Protein AF-A0A935MGS3-F1 (afdb_monomer)

pLDDT: mean 82.82, std 12.36, range [42.5, 95.94]

Foldseek 3Di:
DCLVLQVVADPVLLVQQQQQWDDDPPNCVVQVVDPQLQVVLNPTDRRDRRPPDHDDHVSSVSVVLVVVCVVVVDHPVVCCVPPPVVVVD

Mean predicted aligned error: 6.48 Å

Radius of gyration: 14.23 Å; Cα contacts (8 Å, |Δi|>4): 101; chains: 1; bounding box: 26×37×35 Å

Structure (mmCIF, N/CA/C/O backbone):
data_AF-A0A935MGS3-F1
#
_entry.id   AF-A0A935MGS3-F1
#
loop_
_atom_site.group_PDB
_atom_site.id
_atom_site.type_symbol
_atom_site.label_atom_id
_atom_site.label_alt_id
_atom_site.label_comp_id
_atom_site.label_asym_id
_atom_site.label_entity_id
_atom_site.label_seq_id
_atom_site.pdbx_PDB_ins_code
_atom_site.Cartn_x
_atom_site.Cartn_y
_atom_site.Cartn_z
_atom_site.occupancy
_atom_site.B_iso_or_equiv
_atom_site.auth_seq_id
_atom_site.auth_comp_id
_atom_site.auth_asym_id
_atom_site.auth_atom_id
_atom_site.pdbx_PDB_model_num
ATOM 1 N N . MET A 1 1 ? -0.624 -13.389 13.688 1.00 55.31 1 MET A N 1
ATOM 2 C CA . MET A 1 1 ? -0.152 -12.783 12.420 1.00 55.31 1 MET A CA 1
ATOM 3 C C . MET A 1 1 ? -1.184 -11.757 11.957 1.00 55.31 1 MET A C 1
ATOM 5 O O . MET A 1 1 ? -2.354 -12.106 11.884 1.00 55.31 1 MET A O 1
ATOM 9 N N . LYS A 1 2 ? -0.800 -10.501 11.682 1.00 76.62 2 LYS A N 1
ATOM 10 C CA . LYS A 1 2 ? -1.743 -9.421 11.298 1.00 76.62 2 LYS A CA 1
ATOM 11 C C . LYS A 1 2 ? -2.153 -9.451 9.815 1.00 76.62 2 LYS A C 1
ATOM 13 O O . LYS A 1 2 ? -2.922 -8.611 9.371 1.00 76.62 2 LYS A O 1
ATOM 18 N N . GLN A 1 3 ? -1.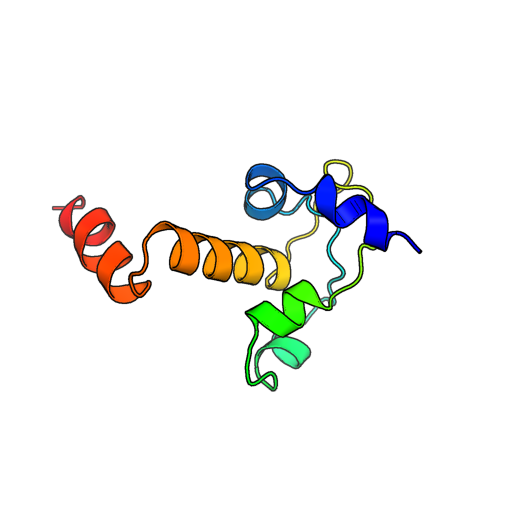694 -10.445 9.050 1.00 78.81 3 GLN A N 1
ATOM 19 C CA . GLN A 1 3 ? -1.957 -10.579 7.610 1.00 78.81 3 GLN A CA 1
ATOM 20 C C . GLN A 1 3 ? -3.450 -10.580 7.237 1.00 78.81 3 GLN A C 1
ATOM 22 O O . GLN A 1 3 ? -3.823 -10.046 6.196 1.00 78.81 3 GLN A O 1
ATOM 27 N N . GLY A 1 4 ? -4.323 -11.090 8.113 1.00 81.44 4 GLY A N 1
ATOM 28 C CA . GLY A 1 4 ? -5.777 -11.044 7.914 1.00 81.44 4 GLY A CA 1
ATOM 29 C C . GLY A 1 4 ? -6.368 -9.628 7.846 1.00 81.44 4 GLY A C 1
ATOM 30 O O . GLY A 1 4 ? -7.480 -9.471 7.351 1.00 81.44 4 GLY A O 1
ATOM 31 N N . GLN A 1 5 ? -5.630 -8.602 8.289 1.00 86.94 5 GLN A N 1
ATOM 32 C CA . GLN A 1 5 ? -6.038 -7.193 8.235 1.00 86.94 5 GLN A CA 1
ATOM 33 C C . GLN A 1 5 ? -5.814 -6.555 6.859 1.00 86.94 5 GLN A C 1
ATOM 35 O O . GLN A 1 5 ? -6.293 -5.450 6.623 1.00 86.94 5 GLN A O 1
ATOM 40 N N . LYS A 1 6 ? -5.152 -7.239 5.912 1.00 87.88 6 LYS A N 1
ATOM 41 C CA . LYS A 1 6 ? -4.989 -6.731 4.537 1.00 87.88 6 LYS A CA 1
ATOM 42 C C . LYS A 1 6 ? -6.323 -6.395 3.868 1.00 87.88 6 LYS A C 1
ATOM 44 O O . LYS A 1 6 ? -6.397 -5.419 3.135 1.00 87.88 6 LYS A O 1
ATOM 49 N N . LYS A 1 7 ? -7.386 -7.143 4.183 1.00 89.88 7 LYS A N 1
ATOM 50 C CA . LYS A 1 7 ? -8.752 -6.886 3.690 1.00 89.88 7 LYS A CA 1
ATOM 51 C C . LYS A 1 7 ? -9.370 -5.574 4.197 1.00 89.88 7 LYS A C 1
ATOM 53 O O . LYS A 1 7 ? -10.352 -5.114 3.633 1.00 89.88 7 LYS A O 1
ATOM 58 N N . GLU A 1 8 ? -8.832 -5.003 5.276 1.00 92.19 8 GLU A N 1
ATOM 59 C CA . GLU A 1 8 ? -9.296 -3.741 5.875 1.00 92.19 8 GLU A CA 1
ATOM 60 C C . GLU A 1 8 ? -8.547 -2.525 5.295 1.00 92.19 8 GLU A C 1
ATOM 62 O O . GLU A 1 8 ? -8.891 -1.370 5.566 1.00 92.19 8 GLU A O 1
ATOM 67 N N . ILE A 1 9 ? -7.508 -2.760 4.487 1.00 91.56 9 ILE A N 1
ATOM 68 C CA . ILE A 1 9 ? -6.781 -1.697 3.799 1.00 91.56 9 ILE A CA 1
ATOM 69 C C . ILE A 1 9 ? -7.655 -1.172 2.662 1.00 91.56 9 ILE A C 1
ATOM 71 O O . ILE A 1 9 ? -8.160 -1.922 1.834 1.00 91.56 9 ILE A O 1
ATOM 75 N N . THR A 1 10 ? -7.810 0.148 2.619 1.00 93.06 10 THR A N 1
ATOM 76 C CA . THR A 1 10 ? -8.536 0.848 1.560 1.00 93.06 10 THR A CA 1
ATOM 77 C C . THR A 1 10 ? -7.560 1.682 0.740 1.00 93.06 10 THR A C 1
ATOM 79 O O . THR A 1 10 ? -6.471 2.016 1.213 1.00 93.06 10 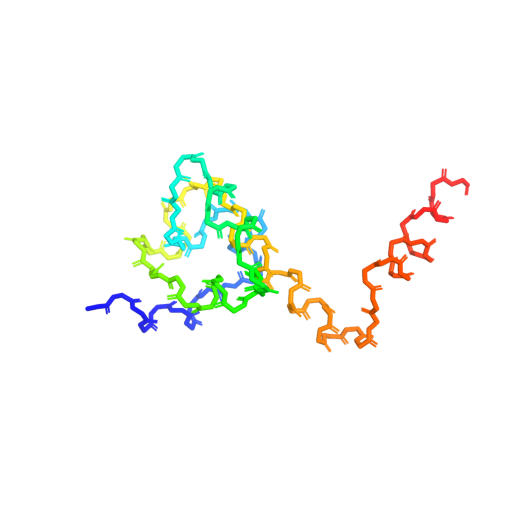THR A O 1
ATOM 82 N N . ILE A 1 11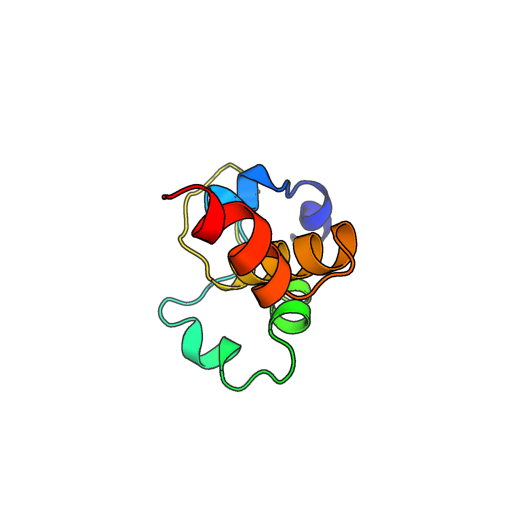 ? -7.979 2.114 -0.453 1.00 90.62 11 ILE A N 1
ATOM 83 C CA . ILE A 1 11 ? -7.212 3.064 -1.279 1.00 90.62 11 ILE A CA 1
ATOM 84 C C . ILE A 1 11 ? -6.877 4.337 -0.480 1.00 90.62 11 ILE A C 1
ATOM 86 O O . ILE A 1 11 ? -5.765 4.851 -0.564 1.00 90.62 11 ILE A O 1
ATOM 90 N N . ARG A 1 12 ? -7.797 4.809 0.375 1.00 92.94 12 ARG A N 1
ATOM 91 C CA . ARG A 1 12 ? -7.562 5.965 1.254 1.00 92.94 12 ARG A CA 1
ATOM 92 C C . ARG A 1 12 ? -6.427 5.717 2.249 1.00 92.94 12 ARG A C 1
ATOM 94 O O . ARG A 1 12 ? -5.623 6.615 2.466 1.00 92.94 12 ARG A O 1
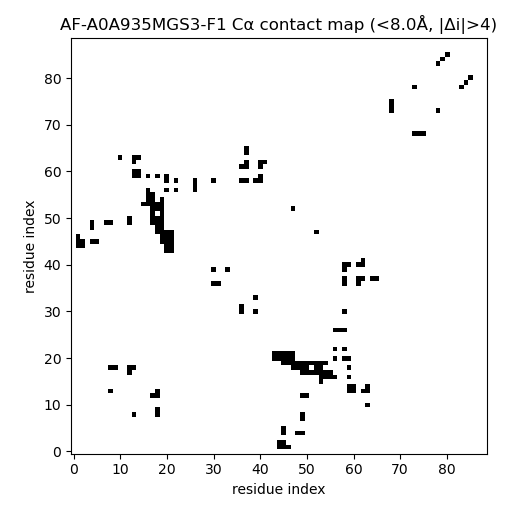ATOM 101 N N . HIS A 1 13 ? -6.337 4.519 2.826 1.00 94.56 13 HIS A N 1
ATOM 102 C CA . HIS A 1 13 ? -5.234 4.169 3.726 1.00 94.56 13 HIS A CA 1
ATOM 103 C C . HIS A 1 13 ? -3.879 4.155 3.005 1.00 94.56 13 HIS A C 1
ATOM 105 O O . HIS A 1 13 ? -2.879 4.562 3.593 1.00 94.56 13 HIS A O 1
ATOM 111 N N . LEU A 1 14 ? -3.838 3.724 1.738 1.00 92.31 14 LEU A N 1
ATOM 112 C CA . LEU A 1 14 ? -2.619 3.776 0.922 1.00 92.31 14 LEU A CA 1
ATOM 113 C C . LEU A 1 14 ? -2.202 5.226 0.644 1.00 92.31 14 LEU A C 1
ATOM 115 O O . LEU A 1 14 ? -1.065 5.591 0.932 1.00 92.31 14 LEU A O 1
ATOM 119 N N . MET A 1 15 ? -3.135 6.057 0.166 1.00 92.69 15 MET A N 1
ATOM 120 C CA . MET A 1 15 ? -2.868 7.462 -0.177 1.00 92.69 15 MET A CA 1
ATOM 121 C C . MET A 1 15 ? -2.505 8.324 1.038 1.00 92.69 15 MET A C 1
ATOM 123 O O . MET A 1 15 ? -1.697 9.237 0.921 1.00 92.69 15 MET A O 1
ATOM 127 N N . ASN A 1 16 ? -3.073 8.025 2.209 1.00 94.75 16 ASN A N 1
ATOM 128 C CA . ASN A 1 16 ? -2.788 8.760 3.442 1.00 94.75 16 ASN A CA 1
ATOM 129 C C . ASN A 1 16 ? -1.604 8.184 4.227 1.00 94.75 16 ASN A C 1
ATOM 131 O O . ASN A 1 16 ? -1.335 8.654 5.329 1.00 94.75 16 ASN A O 1
ATOM 135 N N . HIS A 1 17 ? -0.924 7.155 3.710 1.00 93.81 17 HIS A N 1
ATOM 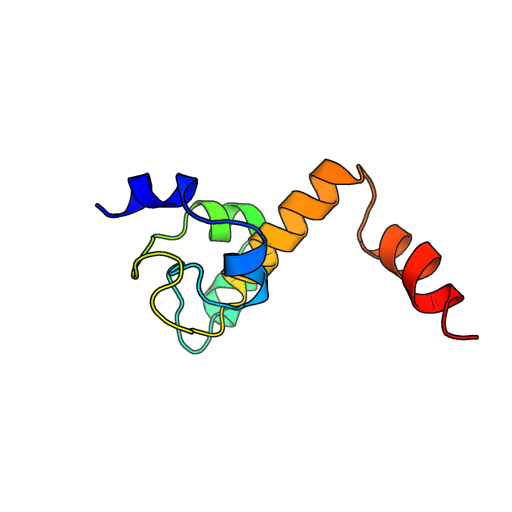136 C CA . HIS A 1 17 ? 0.160 6.466 4.410 1.00 93.81 17 HIS A CA 1
ATOM 137 C C . HIS A 1 17 ? -0.237 5.955 5.808 1.00 93.81 17 HIS A C 1
ATOM 139 O O . HIS A 1 17 ? 0.547 5.988 6.753 1.00 93.81 17 HIS A O 1
ATOM 145 N N . THR A 1 18 ? -1.471 5.468 5.948 1.00 95.94 18 THR A N 1
ATOM 146 C CA . THR A 1 18 ? -2.005 4.885 7.191 1.00 95.94 18 THR A CA 1
ATOM 147 C C . THR A 1 18 ? -2.348 3.405 7.043 1.00 95.94 18 THR A C 1
ATOM 149 O O . THR A 1 18 ? -3.096 2.848 7.838 1.00 95.94 18 THR A O 1
ATOM 152 N N . SER A 1 19 ? -1.817 2.732 6.023 1.00 92.94 19 SER A N 1
ATOM 153 C CA . SER A 1 19 ? -2.121 1.326 5.725 1.00 92.94 19 SER A CA 1
ATOM 154 C C . SER A 1 19 ? -1.557 0.323 6.729 1.00 92.94 19 SER A C 1
ATOM 156 O O . SER A 1 19 ? -2.030 -0.808 6.768 1.00 92.94 19 SER A O 1
ATOM 158 N N . GLY A 1 20 ? -0.548 0.712 7.514 1.00 91.94 20 GLY A N 1
ATOM 159 C CA . GLY A 1 20 ? 0.134 -0.186 8.446 1.00 91.94 20 GLY A CA 1
ATOM 160 C C . GLY A 1 20 ? 0.968 -1.275 7.767 1.00 91.94 20 GLY A C 1
ATOM 161 O O . GLY A 1 20 ? 1.364 -2.235 8.423 1.00 91.94 20 GLY A O 1
ATOM 162 N N . VAL A 1 21 ? 1.233 -1.145 6.460 1.00 92.25 21 VAL A N 1
ATOM 163 C CA . VAL A 1 21 ? 2.162 -2.018 5.731 1.00 92.25 21 VAL A CA 1
ATOM 164 C C . VAL A 1 21 ? 3.566 -1.831 6.298 1.00 92.25 21 VAL A C 1
ATOM 166 O O . VAL A 1 21 ? 4.000 -0.700 6.527 1.00 92.25 21 VAL A O 1
ATOM 169 N N . GLN A 1 22 ? 4.277 -2.940 6.486 1.00 91.44 22 GLN A N 1
ATOM 170 C CA . GLN A 1 22 ? 5.650 -2.961 6.965 1.00 91.44 22 GLN A CA 1
ATOM 171 C C . GLN A 1 22 ? 6.527 -2.052 6.103 1.00 91.44 22 GLN A C 1
ATOM 173 O O . GLN A 1 22 ? 6.506 -2.104 4.868 1.00 91.44 22 GLN A O 1
ATOM 178 N N . ASN A 1 23 ? 7.305 -1.214 6.777 1.00 87.44 23 ASN A N 1
ATOM 179 C CA . ASN A 1 23 ? 8.268 -0.337 6.144 1.00 87.44 23 ASN A CA 1
ATOM 180 C C . ASN A 1 23 ? 9.576 -0.318 6.930 1.00 87.44 23 ASN A C 1
ATOM 182 O O . ASN A 1 23 ? 9.578 -0.469 8.152 1.00 87.44 23 ASN A O 1
ATOM 186 N N . ILE A 1 24 ? 10.667 -0.067 6.218 1.00 84.56 24 ILE A N 1
ATOM 187 C CA . ILE A 1 24 ? 11.960 0.295 6.796 1.00 84.56 24 ILE A CA 1
ATOM 188 C C . ILE A 1 24 ? 12.290 1.748 6.414 1.00 84.56 24 ILE A C 1
ATOM 190 O O . ILE A 1 24 ? 11.797 2.225 5.389 1.00 84.56 24 ILE A O 1
ATOM 194 N N . PRO A 1 25 ? 13.136 2.457 7.185 1.00 77.19 25 PRO A N 1
ATOM 195 C CA . PRO A 1 25 ? 13.452 3.864 6.925 1.00 77.19 25 PRO A CA 1
ATOM 196 C C . PRO A 1 25 ? 13.996 4.144 5.516 1.00 77.19 25 PRO A C 1
ATOM 198 O O . PRO A 1 25 ? 13.670 5.171 4.929 1.00 77.19 25 PRO A O 1
ATOM 201 N N . LEU A 1 26 ? 14.781 3.218 4.953 1.00 81.56 26 LEU A N 1
ATOM 202 C CA . LEU A 1 26 ? 15.334 3.321 3.601 1.00 81.56 26 LEU A CA 1
ATOM 203 C C . LEU A 1 26 ? 14.722 2.262 2.673 1.00 81.56 26 LEU A C 1
ATOM 205 O O . LEU A 1 26 ? 15.409 1.365 2.202 1.00 81.56 26 LEU A O 1
ATOM 209 N N . THR A 1 27 ? 13.419 2.343 2.399 1.00 81.00 27 THR A N 1
ATOM 210 C CA . THR A 1 27 ? 12.682 1.334 1.607 1.00 81.00 27 THR A CA 1
ATOM 211 C C . THR A 1 27 ? 13.290 1.041 0.227 1.00 81.00 27 THR A C 1
ATOM 213 O O . THR A 1 27 ? 13.030 -0.011 -0.356 1.00 81.00 27 THR A O 1
ATOM 216 N N . THR A 1 28 ? 14.108 1.949 -0.315 1.00 82.50 28 THR A N 1
ATOM 217 C CA . THR A 1 28 ? 14.824 1.764 -1.586 1.00 82.50 28 THR A CA 1
ATOM 218 C C . THR A 1 28 ? 15.706 0.517 -1.596 1.00 82.50 28 THR A C 1
ATOM 220 O O . THR A 1 28 ? 15.812 -0.111 -2.648 1.00 82.50 28 THR A O 1
ATOM 223 N N . VAL A 1 29 ? 16.266 0.106 -0.448 1.00 85.88 29 VAL A N 1
ATOM 224 C CA . VAL A 1 29 ? 17.102 -1.109 -0.376 1.00 85.88 29 VAL A CA 1
ATOM 225 C C . VAL A 1 29 ? 16.309 -2.388 -0.624 1.00 85.88 29 VAL A C 1
ATOM 227 O O . VAL A 1 29 ? 16.887 -3.384 -1.033 1.00 85.88 29 VAL A O 1
ATOM 230 N N . GLU A 1 30 ? 14.993 -2.371 -0.410 1.00 84.62 30 GLU A N 1
ATOM 231 C CA . GLU A 1 30 ? 14.117 -3.500 -0.732 1.00 84.62 30 GLU A CA 1
ATOM 232 C C . GLU A 1 30 ? 13.493 -3.344 -2.124 1.00 84.62 30 GLU A C 1
ATOM 234 O O . GLU A 1 30 ? 13.341 -4.323 -2.851 1.00 84.62 30 GLU A O 1
ATOM 239 N N . ILE A 1 31 ? 13.119 -2.117 -2.505 1.00 86.81 31 ILE A N 1
ATOM 240 C CA . ILE A 1 31 ? 12.386 -1.856 -3.752 1.00 86.81 31 ILE A CA 1
ATOM 241 C C . ILE A 1 31 ? 13.282 -2.017 -4.981 1.00 86.81 31 ILE A C 1
ATOM 243 O O . ILE A 1 31 ? 12.865 -2.672 -5.931 1.00 86.81 31 ILE A O 1
ATOM 247 N N . TYR A 1 32 ? 14.482 -1.429 -4.991 1.00 86.88 32 TYR A N 1
ATOM 248 C CA . TYR A 1 32 ? 15.323 -1.400 -6.196 1.00 86.88 32 TYR A CA 1
ATOM 249 C C . TYR A 1 32 ? 15.897 -2.761 -6.599 1.00 86.88 32 TYR A C 1
ATOM 251 O O . TYR A 1 32 ? 15.960 -3.023 -7.799 1.00 86.88 32 TYR A O 1
ATOM 259 N N . PRO A 1 33 ? 16.268 -3.655 -5.664 1.00 89.38 33 PRO A N 1
ATOM 260 C CA . PRO A 1 33 ? 16.663 -5.013 -6.029 1.00 89.38 33 PRO A CA 1
ATOM 261 C C . PRO A 1 33 ? 15.484 -5.900 -6.444 1.00 89.38 33 PRO A C 1
ATOM 263 O O . PRO A 1 33 ? 15.700 -6.976 -6.999 1.00 89.38 33 PRO A O 1
ATOM 266 N N . SER A 1 34 ? 14.241 -5.497 -6.151 1.00 87.69 34 SER A N 1
ATOM 267 C CA . SER A 1 34 ? 13.077 -6.315 -6.471 1.00 87.69 34 SER A CA 1
ATOM 268 C C . SER A 1 34 ? 12.759 -6.260 -7.969 1.00 87.69 34 SER A C 1
ATOM 270 O O . SER A 1 34 ? 12.537 -5.173 -8.506 1.00 87.69 34 SER A O 1
ATOM 272 N N . PRO A 1 35 ? 12.623 -7.415 -8.647 1.00 88.31 35 PRO A N 1
ATOM 273 C CA . PRO A 1 35 ? 12.181 -7.453 -10.040 1.00 88.31 35 PRO A CA 1
ATOM 274 C C . PRO A 1 35 ? 10.709 -7.036 -10.199 1.00 88.31 35 PRO A C 1
ATOM 276 O O . PRO A 1 35 ? 10.287 -6.653 -11.288 1.00 88.31 35 PRO A O 1
ATOM 279 N N . ASP A 1 36 ? 9.916 -7.119 -9.123 1.00 88.25 36 ASP A N 1
ATOM 280 C CA . ASP A 1 36 ? 8.509 -6.720 -9.093 1.00 88.25 36 ASP A CA 1
ATOM 281 C C . ASP A 1 36 ? 8.174 -6.087 -7.734 1.00 88.25 36 ASP A C 1
ATOM 283 O O . ASP A 1 36 ? 7.951 -6.750 -6.714 1.00 88.25 36 ASP A O 1
ATOM 287 N N . PHE A 1 37 ? 8.150 -4.759 -7.715 1.00 89.00 37 PHE A N 1
ATOM 288 C CA . PHE A 1 37 ? 7.873 -3.969 -6.520 1.00 89.00 37 PHE A CA 1
ATOM 289 C C . PHE A 1 37 ? 6.417 -4.079 -6.035 1.00 89.00 37 PHE A C 1
ATOM 291 O O . PHE A 1 37 ? 6.155 -3.828 -4.856 1.00 89.00 37 PHE A O 1
ATOM 298 N N . VAL A 1 38 ? 5.474 -4.480 -6.899 1.00 89.06 38 VAL A N 1
ATOM 299 C CA . VAL A 1 38 ? 4.076 -4.718 -6.508 1.00 89.06 38 VAL A CA 1
ATOM 300 C C . VAL A 1 38 ? 3.984 -6.033 -5.744 1.00 89.06 38 VAL A C 1
ATOM 302 O O . VAL A 1 38 ? 3.414 -6.068 -4.654 1.00 89.06 38 VAL A O 1
ATOM 305 N N . LYS A 1 39 ? 4.608 -7.104 -6.253 1.00 89.38 39 LYS A N 1
ATOM 306 C CA . LYS A 1 39 ? 4.676 -8.391 -5.537 1.00 89.38 39 LYS A CA 1
ATOM 307 C C . LYS A 1 39 ? 5.406 -8.274 -4.205 1.00 89.38 39 LYS A C 1
ATOM 309 O O . LYS A 1 39 ? 4.938 -8.838 -3.219 1.00 89.38 39 LYS A O 1
ATOM 314 N N . LEU A 1 40 ? 6.492 -7.503 -4.153 1.00 90.38 40 LEU A N 1
ATOM 315 C CA . LEU A 1 40 ? 7.180 -7.190 -2.899 1.00 90.38 40 LEU A CA 1
ATOM 316 C C . LEU A 1 40 ? 6.221 -6.553 -1.881 1.00 90.38 40 LEU A C 1
ATOM 318 O O . LEU A 1 40 ? 6.170 -6.967 -0.724 1.00 90.38 40 LEU A O 1
ATOM 322 N N . ALA A 1 41 ? 5.433 -5.567 -2.311 1.00 89.69 41 ALA A N 1
ATOM 323 C CA . ALA A 1 41 ? 4.479 -4.902 -1.435 1.00 89.69 41 ALA A CA 1
ATOM 324 C C . ALA A 1 41 ? 3.304 -5.812 -1.027 1.00 89.69 41 ALA A C 1
ATOM 326 O O . ALA A 1 41 ? 2.843 -5.741 0.110 1.00 89.69 41 ALA A O 1
ATOM 327 N N . LEU A 1 42 ? 2.857 -6.713 -1.909 1.00 89.06 42 LEU A N 1
ATOM 328 C CA . LEU A 1 42 ? 1.848 -7.733 -1.594 1.00 89.06 42 LEU A CA 1
ATOM 329 C C . LEU A 1 42 ? 2.360 -8.766 -0.582 1.00 89.06 42 LEU A C 1
ATOM 331 O O . LEU A 1 42 ? 1.578 -9.255 0.235 1.00 89.06 42 LEU A O 1
ATOM 335 N N . ALA A 1 43 ? 3.655 -9.082 -0.612 1.00 90.69 43 ALA A N 1
ATOM 336 C CA . ALA A 1 43 ? 4.299 -9.991 0.332 1.00 90.69 43 ALA A CA 1
ATOM 337 C C . ALA A 1 43 ? 4.564 -9.343 1.703 1.00 90.69 43 ALA A C 1
ATOM 339 O O . ALA A 1 43 ? 4.657 -10.055 2.701 1.00 90.69 43 ALA A O 1
ATOM 340 N N . ALA A 1 44 ? 4.628 -8.010 1.773 1.00 91.19 44 ALA A N 1
ATOM 341 C CA . ALA A 1 44 ? 4.911 -7.288 3.008 1.00 91.19 44 ALA A CA 1
ATOM 342 C C . ALA A 1 44 ? 3.908 -7.622 4.129 1.00 91.19 44 ALA A C 1
ATOM 344 O O . ALA A 1 44 ? 2.721 -7.894 3.897 1.00 91.19 44 ALA A O 1
ATOM 345 N N . GLU A 1 45 ? 4.397 -7.616 5.367 1.00 91.56 45 GLU A N 1
ATOM 346 C CA . GLU A 1 45 ? 3.561 -7.803 6.550 1.00 91.56 45 GLU A CA 1
ATOM 347 C C . GLU A 1 45 ? 2.771 -6.548 6.913 1.00 91.56 45 GLU A C 1
ATOM 349 O O . GLU A 1 45 ? 3.064 -5.447 6.452 1.00 91.56 45 GLU A O 1
ATOM 354 N N . ILE A 1 46 ? 1.757 -6.723 7.758 1.00 91.69 46 ILE A N 1
ATOM 355 C CA . ILE A 1 46 ? 1.034 -5.620 8.388 1.00 91.69 46 ILE A CA 1
ATOM 356 C C . ILE A 1 46 ? 1.593 -5.451 9.798 1.00 91.69 46 ILE A C 1
ATOM 358 O O . ILE A 1 46 ? 1.466 -6.352 10.627 1.00 91.69 46 ILE A O 1
ATOM 362 N N . THR A 1 47 ? 2.241 -4.322 10.070 1.00 92.56 47 THR A N 1
ATOM 363 C CA . THR A 1 47 ? 2.832 -4.012 11.381 1.00 92.56 47 THR A CA 1
ATOM 364 C C . THR A 1 47 ? 1.844 -3.298 12.284 1.00 92.56 47 THR A C 1
ATOM 366 O O . THR A 1 47 ? 1.803 -3.569 13.485 1.00 92.56 47 THR A O 1
ATOM 369 N N . ASP A 1 48 ? 0.998 -2.449 11.712 1.00 91.94 48 ASP A N 1
ATOM 370 C CA . ASP A 1 48 ? 0.068 -1.581 12.429 1.00 91.94 48 ASP A CA 1
ATOM 371 C C . ASP A 1 48 ? -1.355 -1.770 11.898 1.00 91.94 48 ASP A C 1
ATOM 373 O O . ASP A 1 48 ? -1.556 -2.185 10.759 1.00 91.94 48 ASP A O 1
ATOM 377 N N . LYS A 1 49 ? -2.364 -1.482 12.726 1.00 92.56 49 LYS A N 1
ATOM 378 C CA . LYS A 1 49 ? -3.756 -1.575 12.279 1.00 92.56 49 LYS A CA 1
ATOM 379 C C . LYS A 1 49 ? -4.012 -0.490 11.211 1.00 92.56 49 LYS A C 1
ATOM 381 O O . LYS A 1 49 ? -3.640 0.665 11.434 1.00 92.56 49 LYS A O 1
ATOM 386 N N . PRO A 1 50 ? -4.654 -0.812 10.073 1.00 93.75 50 PRO A N 1
ATOM 387 C CA . PRO A 1 50 ? -4.980 0.196 9.070 1.00 93.75 50 PRO A CA 1
ATOM 388 C C . PRO A 1 50 ? -5.792 1.354 9.672 1.00 93.75 50 PRO A C 1
ATOM 390 O O . PRO A 1 50 ? -6.725 1.141 10.446 1.00 93.75 50 PRO A O 1
ATOM 393 N N . GLY A 1 51 ? -5.412 2.585 9.339 1.00 93.81 51 GLY A N 1
ATOM 394 C CA . GLY A 1 51 ? -6.054 3.817 9.796 1.00 93.81 51 GLY A CA 1
ATOM 395 C C . GLY A 1 51 ? -5.590 4.339 11.160 1.00 93.81 51 GLY A C 1
ATOM 396 O O . GLY A 1 51 ? -5.970 5.449 11.518 1.00 93.81 51 GLY A O 1
ATOM 397 N N . THR A 1 52 ? -4.764 3.607 11.919 1.00 94.19 52 THR A N 1
ATOM 398 C CA . THR A 1 52 ? -4.409 4.024 13.292 1.00 94.19 52 THR A CA 1
ATOM 399 C C . THR A 1 52 ? -3.111 4.812 13.404 1.00 94.19 52 THR A C 1
ATOM 401 O O . THR A 1 52 ? -2.916 5.517 14.389 1.00 94.19 52 THR A O 1
ATOM 404 N N . LYS A 1 53 ? -2.192 4.672 12.443 1.00 93.69 53 LYS A N 1
ATOM 405 C CA . LYS A 1 53 ? -0.862 5.290 12.506 1.00 93.69 53 LYS A CA 1
ATOM 406 C C . LYS A 1 53 ? -0.415 5.759 11.131 1.00 93.69 53 LYS A C 1
ATOM 408 O O . LYS A 1 53 ? -0.475 4.995 10.174 1.00 93.69 53 LYS A O 1
ATOM 413 N N . PHE A 1 54 ? 0.066 6.997 11.058 1.00 93.62 54 PHE A N 1
ATOM 414 C CA . PHE A 1 54 ? 0.737 7.525 9.875 1.00 93.62 54 PHE A CA 1
ATOM 415 C C . PHE A 1 54 ? 2.180 7.011 9.801 1.00 93.62 54 PHE A C 1
ATOM 417 O O . PHE A 1 54 ? 2.933 7.095 10.772 1.00 93.62 54 PHE A O 1
ATOM 424 N N . SER A 1 55 ? 2.570 6.489 8.642 1.00 90.94 55 SER A N 1
ATOM 425 C CA . SER A 1 55 ? 3.938 6.094 8.321 1.00 90.94 55 SER A CA 1
ATOM 426 C C . SER A 1 55 ? 4.140 6.158 6.812 1.00 90.94 55 SER A C 1
ATOM 428 O O . SER A 1 55 ? 3.622 5.313 6.079 1.00 90.94 55 SER A O 1
ATOM 430 N N . TYR A 1 56 ? 4.896 7.160 6.350 1.00 89.62 56 TYR A N 1
ATOM 431 C CA . TYR A 1 56 ? 5.252 7.298 4.939 1.00 89.62 56 TYR A CA 1
ATOM 432 C C . TYR A 1 56 ? 5.857 5.990 4.421 1.00 89.62 56 TYR A C 1
ATOM 434 O O . TYR A 1 56 ? 6.829 5.491 4.987 1.00 89.62 56 TYR A O 1
ATOM 442 N N . ASN A 1 57 ? 5.261 5.415 3.375 1.00 90.31 57 ASN A N 1
ATOM 443 C CA . ASN A 1 57 ? 5.599 4.068 2.926 1.00 90.31 57 ASN A CA 1
ATOM 444 C C . ASN A 1 57 ? 5.493 3.933 1.402 1.00 90.31 57 ASN A C 1
ATOM 446 O O . ASN A 1 57 ? 4.398 3.885 0.837 1.00 90.31 57 ASN A O 1
ATOM 450 N N . ASN A 1 58 ? 6.646 3.785 0.749 1.00 89.75 58 ASN A N 1
ATOM 451 C CA . ASN A 1 58 ? 6.735 3.581 -0.696 1.00 89.75 58 ASN A CA 1
ATOM 452 C C . ASN A 1 58 ? 6.160 2.228 -1.150 1.00 89.75 58 ASN A C 1
ATOM 454 O O . ASN A 1 58 ? 5.604 2.144 -2.242 1.00 89.75 58 ASN A O 1
ATOM 458 N N . LYS A 1 59 ? 6.197 1.176 -0.316 1.00 90.62 59 LYS A N 1
ATOM 459 C CA . LYS A 1 59 ? 5.527 -0.100 -0.635 1.00 90.62 59 LYS A CA 1
ATOM 460 C C . LYS A 1 59 ? 4.012 0.078 -0.722 1.00 90.62 59 LYS A C 1
ATOM 462 O O . LYS A 1 59 ? 3.384 -0.487 -1.610 1.00 90.62 59 LYS A O 1
ATOM 467 N N . ALA A 1 60 ? 3.423 0.899 0.150 1.00 90.62 60 ALA A N 1
ATOM 468 C CA . ALA A 1 60 ? 1.993 1.206 0.083 1.00 90.62 60 ALA A CA 1
ATOM 469 C C . ALA A 1 60 ? 1.631 1.936 -1.225 1.00 90.62 60 ALA A C 1
ATOM 471 O O . ALA A 1 60 ? 0.621 1.619 -1.850 1.00 90.62 60 ALA A O 1
ATOM 472 N N . MET A 1 61 ? 2.492 2.845 -1.689 1.00 90.88 61 MET A N 1
ATOM 473 C CA . MET A 1 61 ? 2.314 3.512 -2.985 1.00 90.88 61 MET A CA 1
ATOM 474 C C . MET A 1 61 ? 2.490 2.557 -4.172 1.00 90.88 61 MET A C 1
ATOM 476 O O . MET A 1 61 ? 1.769 2.660 -5.161 1.00 90.88 61 MET A O 1
ATOM 480 N N . ASN A 1 62 ? 3.382 1.573 -4.061 1.00 89.88 62 ASN A N 1
ATOM 481 C CA . ASN A 1 62 ? 3.551 0.534 -5.076 1.00 89.88 62 ASN A CA 1
ATOM 482 C C . ASN A 1 62 ? 2.302 -0.353 -5.231 1.00 89.88 62 ASN A C 1
ATOM 484 O O . ASN A 1 62 ? 1.980 -0.750 -6.351 1.00 89.88 62 ASN A O 1
ATOM 488 N N . LEU A 1 63 ? 1.563 -0.625 -4.146 1.00 87.88 63 LEU A N 1
ATOM 489 C CA . LEU A 1 63 ? 0.262 -1.310 -4.229 1.00 87.88 63 LEU A CA 1
ATOM 490 C C . LEU A 1 63 ? -0.747 -0.483 -5.026 1.00 87.88 63 LEU A C 1
ATOM 492 O O . LEU A 1 63 ? -1.372 -1.003 -5.947 1.00 87.88 63 LEU A O 1
ATOM 496 N N . LEU A 1 64 ? -0.829 0.820 -4.739 1.00 88.25 64 LEU A N 1
ATOM 497 C CA . LEU A 1 64 ? -1.686 1.741 -5.485 1.00 88.25 64 LEU A CA 1
ATOM 498 C C . LEU A 1 64 ? -1.319 1.761 -6.979 1.00 88.25 64 LEU A C 1
ATOM 500 O O . LEU A 1 64 ? -2.197 1.753 -7.842 1.00 88.25 64 LEU A O 1
ATOM 504 N N . ALA A 1 65 ? -0.021 1.722 -7.292 1.00 84.56 65 ALA A N 1
ATOM 505 C CA . ALA A 1 65 ? 0.472 1.638 -8.662 1.00 84.56 65 ALA A CA 1
ATOM 506 C C . ALA A 1 65 ? 0.005 0.372 -9.397 1.00 84.56 65 ALA A C 1
ATOM 508 O O . ALA A 1 65 ? -0.375 0.451 -10.573 1.00 84.56 65 ALA A O 1
ATOM 509 N N . GLY A 1 66 ? 0.019 -0.774 -8.709 1.00 83.75 66 GLY A N 1
ATOM 510 C CA . GLY A 1 66 ? -0.499 -2.043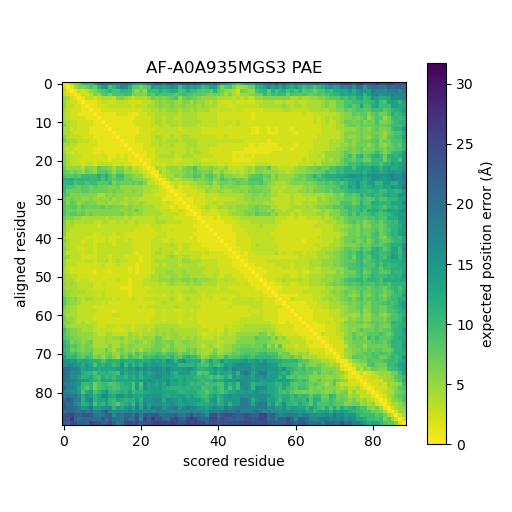 -9.218 1.00 83.75 66 GLY A CA 1
ATOM 511 C C . GLY A 1 66 ? -2.011 -2.012 -9.450 1.00 83.75 66 GLY A C 1
ATOM 512 O O . GLY A 1 66 ? -2.470 -2.378 -10.535 1.00 83.75 66 GLY A O 1
ATOM 513 N N . ASP A 1 67 ? -2.773 -1.501 -8.483 1.00 81.19 67 ASP A N 1
ATOM 514 C CA . ASP A 1 67 ? -4.234 -1.401 -8.571 1.00 81.19 67 ASP A CA 1
ATOM 515 C C . ASP A 1 67 ? -4.677 -0.489 -9.720 1.00 81.19 67 ASP A C 1
ATOM 517 O O . ASP A 1 67 ? -5.519 -0.875 -10.532 1.00 81.19 67 ASP A O 1
ATOM 521 N N . CYS A 1 68 ? -4.060 0.686 -9.877 1.00 79.19 68 CYS A N 1
ATOM 522 C CA . CYS A 1 68 ? -4.360 1.577 -10.999 1.00 79.19 68 CYS A CA 1
ATOM 523 C C . CYS A 1 68 ? -4.079 0.917 -12.357 1.00 79.19 68 CYS A C 1
ATOM 525 O O . CYS A 1 68 ? -4.896 1.033 -13.275 1.00 79.19 68 CYS A O 1
ATOM 527 N N . LYS A 1 69 ? -2.958 0.194 -12.500 1.00 78.06 69 LYS A N 1
ATOM 528 C CA . LYS A 1 69 ? -2.646 -0.532 -13.742 1.00 78.06 69 LYS A CA 1
ATOM 529 C C . LYS A 1 69 ? -3.734 -1.562 -14.069 1.00 78.06 69 LYS A C 1
ATOM 531 O O . LYS A 1 69 ? -4.135 -1.664 -15.229 1.00 78.06 69 LYS A O 1
ATOM 536 N N . ASN A 1 70 ? -4.232 -2.280 -13.061 1.00 79.12 70 ASN A N 1
ATOM 537 C CA . ASN A 1 70 ? -5.307 -3.260 -13.224 1.00 79.12 70 ASN A CA 1
ATOM 538 C C . ASN A 1 70 ? -6.641 -2.599 -13.603 1.00 79.12 70 ASN A C 1
ATOM 540 O O . ASN A 1 70 ? -7.294 -3.054 -14.543 1.00 79.12 70 ASN A O 1
ATOM 544 N N . CYS A 1 71 ? -7.015 -1.503 -12.935 1.00 75.62 71 CYS A N 1
ATOM 545 C CA . CYS A 1 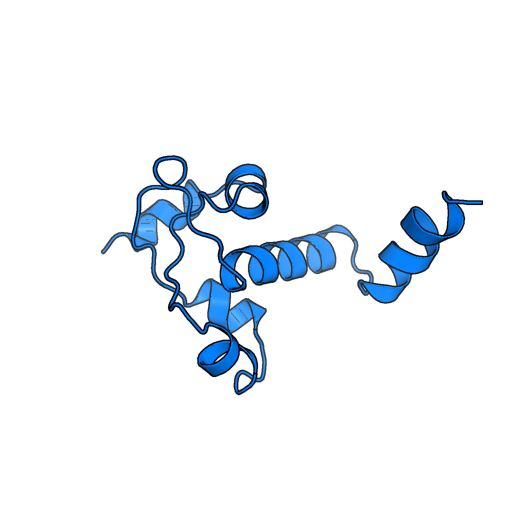71 ? -8.263 -0.783 -13.202 1.00 75.62 71 CYS A CA 1
ATOM 546 C C . CYS A 1 71 ? -8.304 -0.180 -14.611 1.00 75.62 71 CYS A C 1
ATOM 548 O O . CYS A 1 71 ? -9.301 -0.313 -15.318 1.00 75.62 71 CYS A O 1
ATOM 550 N N . PHE A 1 72 ? -7.221 0.471 -15.042 1.00 75.19 72 PHE A N 1
ATOM 551 C CA . PHE A 1 72 ? -7.200 1.183 -16.321 1.00 75.19 72 PHE A CA 1
ATOM 552 C C . PHE A 1 72 ? -6.734 0.327 -17.501 1.00 75.19 72 PHE A C 1
ATOM 554 O O . PHE A 1 72 ? -6.861 0.771 -18.644 1.00 75.19 72 PHE A O 1
ATOM 561 N N . LYS A 1 73 ? -6.163 -0.862 -17.247 1.00 75.31 73 LYS A N 1
ATOM 562 C CA . LYS A 1 73 ? -5.497 -1.722 -18.247 1.00 75.31 73 LYS A CA 1
ATOM 563 C C . LYS A 1 73 ? -4.516 -0.952 -19.149 1.00 75.31 73 LYS A C 1
ATOM 565 O O . LYS A 1 73 ? -4.296 -1.313 -20.303 1.00 75.31 73 LYS A O 1
ATOM 570 N N . LYS A 1 74 ? -3.945 0.140 -18.633 1.00 69.44 74 LYS A N 1
ATOM 571 C CA . LYS A 1 74 ? -3.068 1.078 -19.344 1.00 69.44 74 LYS A CA 1
ATOM 572 C C . LYS A 1 74 ? -1.819 1.331 -18.513 1.00 69.44 74 LYS A C 1
ATOM 574 O O . LYS A 1 74 ? -1.862 1.323 -17.285 1.00 69.44 74 LYS A O 1
ATOM 579 N N . THR A 1 75 ? -0.706 1.577 -19.193 1.00 69.19 75 THR A N 1
ATOM 580 C CA . THR A 1 75 ? 0.553 1.959 -18.548 1.00 69.19 75 THR A CA 1
ATOM 581 C C . THR A 1 75 ? 0.435 3.352 -17.931 1.00 69.19 75 THR A C 1
ATOM 583 O O . THR A 1 75 ? -0.183 4.239 -18.524 1.00 69.19 75 THR A O 1
ATOM 586 N N . TRP A 1 76 ? 1.073 3.557 -16.775 1.00 62.91 76 TRP A N 1
ATOM 587 C CA . TRP A 1 76 ? 1.138 4.839 -16.062 1.00 62.91 76 TRP A CA 1
ATOM 588 C C . TRP A 1 76 ? 1.492 6.020 -16.970 1.00 62.91 76 TRP A C 1
ATOM 590 O O . TRP A 1 76 ? 0.813 7.040 -16.921 1.00 62.91 76 TRP A O 1
ATOM 600 N N . THR A 1 77 ? 2.460 5.848 -17.874 1.00 63.47 77 THR A N 1
ATOM 601 C CA . THR A 1 77 ? 2.859 6.854 -18.873 1.00 63.47 77 THR A CA 1
ATOM 602 C C . THR A 1 77 ? 1.677 7.367 -19.697 1.00 63.47 77 THR A C 1
ATOM 604 O O . THR A 1 77 ? 1.542 8.566 -19.907 1.00 63.47 77 THR A O 1
ATOM 607 N N . ILE A 1 78 ? 0.768 6.478 -20.112 1.00 61.69 78 ILE A N 1
ATOM 608 C CA . ILE A 1 78 ? -0.397 6.841 -20.930 1.00 61.69 78 ILE A CA 1
ATOM 609 C C . ILE A 1 78 ? -1.423 7.612 -20.096 1.00 61.69 78 ILE A C 1
ATOM 611 O O . ILE A 1 78 ? -2.006 8.577 -20.585 1.00 61.69 78 ILE A O 1
ATOM 615 N N . ILE A 1 79 ? -1.663 7.189 -18.852 1.00 67.38 79 ILE A N 1
ATOM 616 C CA . ILE A 1 79 ? -2.623 7.851 -17.956 1.00 67.38 79 ILE A CA 1
ATOM 617 C C . ILE A 1 79 ? -2.130 9.256 -17.611 1.00 67.38 79 ILE A C 1
ATOM 619 O O . ILE A 1 79 ? -2.903 10.210 -17.692 1.00 67.38 79 ILE A O 1
ATOM 623 N N . TRP A 1 80 ? -0.845 9.368 -17.277 1.00 59.84 80 TRP A N 1
ATOM 624 C CA . TRP A 1 80 ? -0.199 10.614 -16.889 1.00 59.84 80 TRP A CA 1
ATOM 625 C C . TRP A 1 80 ? -0.178 11.617 -18.047 1.00 59.84 80 TRP A C 1
ATOM 627 O O . TRP A 1 80 ? -0.643 12.746 -17.901 1.00 59.84 80 TRP A O 1
ATOM 637 N N . GLN A 1 81 ? 0.240 11.178 -19.236 1.00 65.25 81 GLN A N 1
ATOM 638 C CA . GLN A 1 81 ? 0.339 12.058 -20.398 1.00 65.25 81 GLN A CA 1
ATOM 639 C C . GLN A 1 81 ? -1.025 12.523 -20.924 1.00 65.25 81 GLN A C 1
ATOM 641 O O . GLN A 1 81 ? -1.133 13.658 -21.368 1.00 65.25 81 GLN A O 1
ATOM 646 N N . LYS A 1 82 ? -2.067 11.679 -20.871 1.00 63.09 82 LYS A N 1
ATOM 647 C CA . LYS A 1 82 ? -3.384 12.005 -21.451 1.00 63.09 82 LYS A CA 1
ATOM 648 C C . LYS A 1 82 ? -4.361 12.717 -20.520 1.00 63.09 82 LYS A C 1
ATOM 650 O O . LYS A 1 82 ? -5.295 13.325 -21.029 1.00 63.09 82 LYS A O 1
ATOM 655 N N . ASN A 1 83 ? -4.220 12.568 -19.203 1.00 65.19 83 ASN A N 1
ATOM 656 C CA . ASN A 1 83 ? -5.213 13.082 -18.250 1.00 65.19 83 ASN A CA 1
ATO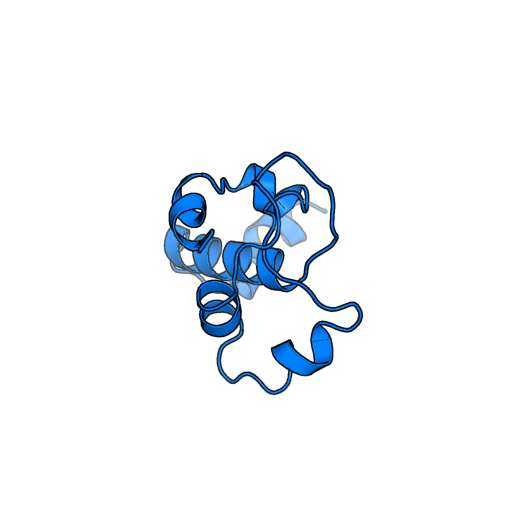M 657 C C . ASN A 1 83 ? -4.641 14.071 -17.240 1.00 65.19 83 ASN A C 1
ATOM 659 O O . ASN A 1 83 ? -5.421 14.733 -16.571 1.00 65.19 83 ASN A O 1
ATOM 663 N N . ILE A 1 84 ? -3.316 14.115 -17.071 1.00 65.81 84 ILE A N 1
ATOM 664 C CA . ILE A 1 84 ? -2.673 15.010 -16.107 1.00 65.81 84 ILE A CA 1
ATOM 665 C C . ILE A 1 84 ? -1.892 16.080 -16.864 1.00 65.81 84 ILE A C 1
ATOM 667 O O . ILE A 1 84 ? -2.182 17.256 -16.702 1.00 65.81 84 ILE A O 1
ATOM 671 N N . CYS A 1 85 ? -0.952 15.719 -17.743 1.00 60.22 85 CYS A N 1
ATOM 672 C CA . CYS A 1 85 ? -0.144 16.726 -18.450 1.00 60.22 85 CYS A CA 1
ATOM 673 C C . CYS A 1 85 ? -0.943 17.629 -19.399 1.00 60.22 85 CYS A C 1
ATOM 675 O O . CYS A 1 85 ? -0.592 18.791 -19.562 1.00 60.22 85 CYS A O 1
ATOM 677 N N . THR A 1 86 ? -2.007 17.123 -20.020 1.00 56.38 86 THR A N 1
ATOM 678 C CA . THR A 1 86 ? -2.846 17.890 -20.958 1.00 56.38 86 THR A CA 1
ATOM 679 C C . THR A 1 86 ? -3.864 18.800 -20.280 1.00 56.38 86 THR A C 1
ATOM 681 O O . THR A 1 86 ? -4.485 19.602 -20.961 1.00 56.38 86 THR A O 1
ATOM 684 N N . THR A 1 87 ? -4.059 18.685 -18.965 1.00 49.88 87 THR A N 1
ATOM 685 C CA . THR A 1 87 ? -4.991 19.526 -18.192 1.00 49.88 87 THR A CA 1
ATOM 686 C C . THR A 1 87 ? -4.310 20.714 -17.506 1.00 49.88 87 THR A C 1
ATOM 688 O O . THR A 1 87 ? -4.976 21.464 -16.801 1.00 49.88 87 THR A O 1
ATOM 691 N N . TRP A 1 88 ? -2.995 20.884 -17.692 1.00 48.19 88 TRP A N 1
ATOM 692 C CA . TRP A 1 88 ? -2.204 22.000 -17.148 1.00 48.19 88 TRP A CA 1
ATOM 693 C C . TRP A 1 88 ? -1.765 23.019 -18.218 1.00 48.19 88 TRP A C 1
ATOM 695 O O . TRP A 1 88 ? -0.802 23.751 -17.997 1.00 48.19 88 TRP A O 1
ATOM 705 N N . TYR A 1 89 ? -2.473 23.078 -19.349 1.00 42.50 89 TYR A N 1
ATOM 706 C CA . TYR A 1 89 ? -2.346 24.119 -20.374 1.00 42.50 89 TYR A CA 1
ATOM 707 C C . TYR A 1 89 ? -3.725 24.568 -20.849 1.00 42.50 89 TYR A C 1
ATOM 709 O O . TYR A 1 89 ? -4.576 23.676 -21.068 1.00 42.50 89 TYR A O 1
#

Solvent-accessible surface area (backbone atoms only — not comparable to full-atom values): 5221 Å² total; per-residue (Å²): 130,53,62,81,52,60,81,69,50,47,73,66,22,34,78,63,22,11,38,20,60,57,74,60,98,66,51,60,77,62,44,72,79,39,96,46,45,40,61,52,34,70,67,46,52,44,76,44,63,54,71,76,48,81,51,91,41,70,45,44,47,31,43,52,55,47,50,52,33,65,75,66,74,46,58,66,69,58,54,43,54,68,66,51,63,60,71,77,111

Sequence (89 aa):
MKQGQKKEITIRHLMNHTSGVQNIPLTTVEIYPSPDFVKLALAAEITDKPGTKFSYNNKAMNLLAGDCKNCFKKTWTIIWQKNICTTWY

Nearest PDB structures (foldseek):
  8dc1-assembly1_A  TM=8.376E-01  e=1.559E-02  Leptospira interrogans serovar Copenhageni str. Fiocruz L1-130
  4gdn-assembly4_D  TM=7.525E-01  e=1.351E-01  Staphylococcus aureu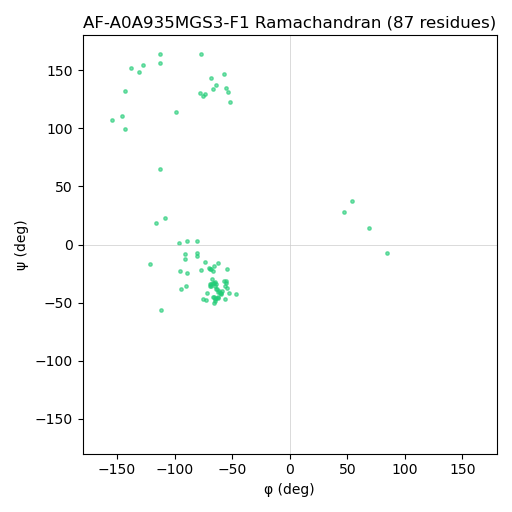s subsp. aureus N315
  6ksu-assembly2_B  TM=7.141E-01  e=4.682E-01  Streptomyces albidoflavus
  8aji-assembly3_C  TM=7.073E-01  e=2.404E+00  Lactiplantibacillus plantarum

Secondary structure (DSSP, 8-state):
-GGGGGGG--HHHHHTT-S-B---TTTHHHHTT-S-HHHHHHH--B-S-TTT-----HHHHHHHHHHHHHHH-S-HHHHHHHHTGGG--